Protein AF-A0A7W0VS04-F1 (afdb_monomer)

Structure (mmCIF, N/CA/C/O backbone):
data_AF-A0A7W0VS04-F1
#
_entry.id   AF-A0A7W0VS04-F1
#
loop_
_atom_site.group_PDB
_atom_site.id
_atom_site.type_symbol
_atom_site.label_atom_id
_atom_site.label_alt_id
_atom_site.label_comp_id
_atom_site.label_asym_id
_atom_site.label_entity_id
_atom_site.label_seq_id
_atom_site.pdbx_PDB_ins_code
_atom_site.Cartn_x
_atom_site.Cartn_y
_atom_site.Cartn_z
_atom_site.occupancy
_atom_site.B_iso_or_equiv
_atom_site.auth_seq_id
_atom_site.auth_comp_id
_atom_site.auth_asym_id
_atom_site.auth_atom_id
_atom_site.pdbx_PDB_model_num
ATOM 1 N N . MET A 1 1 ? -21.044 24.357 8.739 1.00 44.22 1 MET A N 1
ATOM 2 C CA . MET A 1 1 ? -22.438 24.506 9.226 1.00 44.22 1 MET A CA 1
ATOM 3 C C . MET A 1 1 ? -22.917 23.334 10.087 1.00 44.22 1 MET A C 1
ATOM 5 O O . MET A 1 1 ? -23.762 23.580 10.931 1.00 44.22 1 MET A O 1
ATOM 9 N N . SER A 1 2 ? -22.384 22.112 9.935 1.00 58.84 2 SER A N 1
ATOM 10 C CA . SER A 1 2 ? -22.799 20.937 10.730 1.00 58.84 2 SER A CA 1
ATOM 11 C C . SER A 1 2 ? -22.383 20.999 12.213 1.00 58.84 2 SER A C 1
ATOM 13 O O . SER A 1 2 ? -23.208 20.761 13.085 1.00 58.84 2 SER A O 1
ATOM 15 N N . ASP A 1 3 ? -21.145 21.407 12.512 1.00 70.06 3 ASP A N 1
ATOM 16 C CA . ASP A 1 3 ? -20.566 21.297 13.868 1.00 70.06 3 ASP A CA 1
ATOM 17 C C . ASP A 1 3 ? -21.225 22.138 14.960 1.00 70.06 3 ASP A C 1
ATOM 19 O O . ASP A 1 3 ? -21.224 21.758 16.129 1.00 70.06 3 ASP A O 1
ATOM 23 N N . GLU A 1 4 ? -21.735 23.321 14.624 1.00 83.50 4 GLU A N 1
ATOM 24 C CA . GLU A 1 4 ? -22.357 24.177 15.637 1.00 83.50 4 GLU A CA 1
ATOM 25 C C . GLU A 1 4 ? -23.761 23.692 16.000 1.00 83.50 4 GLU A C 1
ATOM 27 O O . GLU A 1 4 ? -24.169 23.776 17.158 1.00 83.50 4 GLU A O 1
ATOM 32 N N . VAL A 1 5 ? -24.479 23.129 15.027 1.00 82.69 5 VAL A N 1
ATOM 33 C CA . VAL A 1 5 ? -25.775 22.491 15.267 1.00 82.69 5 VAL A CA 1
ATOM 34 C C . VAL A 1 5 ? -25.585 21.231 16.111 1.00 82.69 5 VAL A C 1
ATOM 36 O O . VAL A 1 5 ? -26.313 21.068 17.087 1.00 82.69 5 VAL A O 1
ATOM 39 N N . SER A 1 6 ? -24.569 20.411 15.814 1.00 78.00 6 SER A N 1
ATOM 40 C CA . SER A 1 6 ? -24.225 19.232 16.621 1.00 78.00 6 SER A CA 1
ATOM 41 C C . SER A 1 6 ? -23.899 19.601 18.069 1.00 78.00 6 SER A C 1
ATOM 43 O O . SER A 1 6 ? -24.523 19.068 18.980 1.00 78.00 6 SER A O 1
ATOM 45 N N . ARG A 1 7 ? -23.034 20.600 18.302 1.00 79.81 7 ARG A N 1
ATOM 46 C CA . ARG A 1 7 ? -22.680 21.037 19.668 1.00 79.81 7 ARG A CA 1
ATOM 47 C C . ARG A 1 7 ? -23.867 21.574 20.467 1.00 79.81 7 ARG A C 1
ATOM 49 O O . ARG A 1 7 ? -23.985 21.312 21.661 1.00 79.81 7 ARG A O 1
ATOM 56 N N . ARG A 1 8 ? -24.761 22.336 19.827 1.00 87.12 8 ARG A N 1
ATOM 57 C CA . ARG A 1 8 ? -25.984 22.831 20.485 1.00 87.12 8 ARG A CA 1
ATOM 58 C C . ARG A 1 8 ? -26.946 21.691 20.814 1.00 87.12 8 ARG A C 1
ATOM 60 O O . ARG A 1 8 ? -27.604 21.738 21.849 1.00 87.12 8 ARG A O 1
ATOM 67 N N . PHE A 1 9 ? -27.025 20.687 19.945 1.00 85.75 9 PHE A N 1
ATOM 68 C CA . PHE A 1 9 ? -27.856 19.509 20.154 1.00 85.75 9 PHE A CA 1
ATOM 69 C C . PHE A 1 9 ? -27.326 18.620 21.287 1.00 85.75 9 PHE A C 1
ATOM 71 O O . PHE A 1 9 ? -28.105 18.239 22.157 1.00 85.75 9 PHE A O 1
ATOM 78 N N . GLU A 1 10 ? -26.015 18.368 21.332 1.00 85.00 10 GLU A N 1
ATOM 79 C CA . GLU A 1 10 ? -25.344 17.648 22.426 1.00 85.00 10 GLU A CA 1
ATOM 80 C C . GLU A 1 10 ? -25.581 18.340 23.774 1.00 85.00 10 GLU A C 1
ATOM 82 O O . GLU A 1 10 ? -26.083 17.723 24.708 1.00 85.00 10 GLU A O 1
ATOM 87 N N . SER A 1 11 ? -25.360 19.657 23.846 1.00 88.25 11 SER A N 1
ATOM 88 C CA . SER A 1 11 ? -25.568 20.420 25.083 1.00 88.25 11 SER A CA 1
ATOM 89 C C . SER A 1 11 ? -27.026 20.414 25.568 1.00 88.25 11 SER A C 1
ATOM 91 O O . SER A 1 11 ? -27.279 20.385 26.773 1.00 88.25 11 SER A O 1
ATOM 93 N N . LEU A 1 12 ? -27.999 20.430 24.649 1.00 90.62 12 LEU A N 1
ATOM 94 C CA . LEU A 1 12 ? -29.416 20.305 24.994 1.00 90.62 12 LEU A CA 1
ATOM 95 C C . LEU A 1 12 ? -29.742 18.903 25.519 1.00 90.62 12 LEU A C 1
ATOM 97 O O . LEU A 1 12 ? -30.483 18.773 26.493 1.00 90.62 12 LEU A O 1
ATOM 101 N N . LEU A 1 13 ? -29.210 17.863 24.875 1.00 86.38 13 LEU A N 1
ATOM 102 C CA . LEU A 1 13 ? -29.396 16.481 25.307 1.00 86.38 13 LEU A CA 1
ATOM 103 C C . LEU A 1 13 ? -28.858 16.262 26.720 1.00 86.38 13 LEU A C 1
ATOM 105 O O . LEU A 1 13 ? -29.583 15.709 27.546 1.00 86.38 13 LEU A O 1
ATOM 109 N N . ASP A 1 14 ? -27.658 16.755 27.017 1.00 85.50 14 ASP A N 1
ATOM 110 C CA . ASP A 1 14 ? -27.052 16.646 28.346 1.00 85.50 14 ASP A CA 1
ATOM 111 C C . ASP A 1 14 ? -27.937 17.296 29.418 1.00 85.50 14 ASP A C 1
ATOM 113 O O . ASP A 1 14 ? -28.291 16.655 30.410 1.00 85.50 14 ASP A O 1
ATOM 117 N N . ALA A 1 15 ? -28.417 18.519 29.169 1.00 91.69 15 ALA A N 1
ATOM 118 C CA . ALA A 1 15 ? -29.314 19.220 30.088 1.00 91.69 15 ALA A CA 1
ATOM 119 C C . ALA A 1 15 ? -30.641 18.471 30.337 1.00 91.69 15 ALA A C 1
ATOM 121 O O . ALA A 1 15 ? -31.171 18.491 31.450 1.00 91.69 15 ALA A O 1
ATOM 122 N N . LEU A 1 16 ? -31.197 17.801 29.322 1.00 89.88 16 LEU A N 1
ATOM 123 C CA . LEU A 1 16 ? -32.422 17.005 29.464 1.00 89.88 16 LEU A CA 1
ATOM 124 C C . LEU A 1 16 ? -32.167 15.688 30.213 1.00 89.88 16 LEU A C 1
ATOM 126 O O . LEU A 1 16 ? -33.028 15.232 30.973 1.00 89.88 16 LEU A O 1
ATOM 130 N N . ILE A 1 17 ? -30.999 15.068 30.011 1.00 84.50 17 ILE A N 1
ATOM 131 C CA . ILE A 1 17 ? -30.582 13.858 30.731 1.00 84.50 17 ILE A CA 1
ATOM 132 C C . ILE A 1 17 ?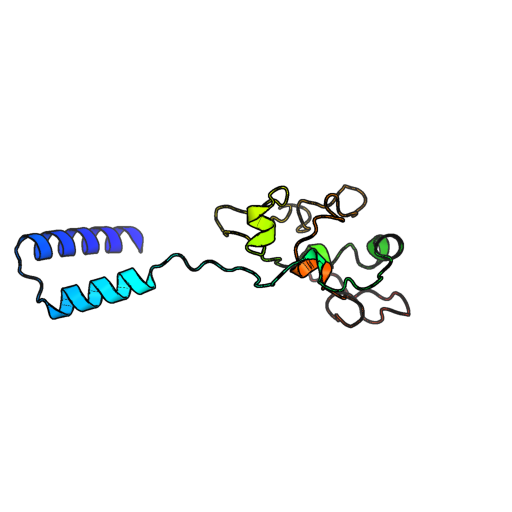 -30.416 14.170 32.219 1.00 84.50 17 ILE A C 1
ATOM 134 O O . ILE A 1 17 ? -30.964 13.437 33.045 1.00 84.50 17 ILE A O 1
ATOM 138 N N . GLU A 1 18 ? -29.731 15.265 32.557 1.00 87.44 18 GLU A N 1
ATOM 139 C CA . GLU A 1 18 ? -29.521 15.719 33.939 1.00 87.44 18 GLU A CA 1
ATOM 140 C C . GLU A 1 18 ? -30.838 15.989 34.672 1.00 87.44 18 GLU A C 1
ATOM 142 O O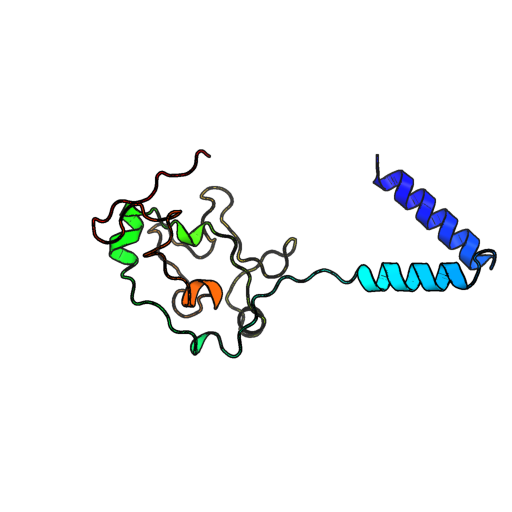 . GLU A 1 18 ? -30.986 15.648 35.845 1.00 87.44 18 GLU A O 1
ATOM 147 N N . ARG A 1 19 ? -31.830 16.547 33.971 1.00 90.69 19 ARG A N 1
ATOM 148 C CA . ARG A 1 19 ? -33.170 16.810 34.522 1.00 90.69 19 ARG A CA 1
ATOM 149 C C . ARG A 1 19 ? -34.060 15.571 34.606 1.00 90.69 19 ARG A C 1
ATOM 151 O O . ARG A 1 19 ? -35.159 15.648 35.147 1.00 90.69 19 ARG A O 1
ATOM 158 N N . GLY A 1 20 ? -33.618 14.432 34.072 1.00 87.31 20 GLY A N 1
ATOM 159 C CA . GLY A 1 20 ? -34.416 13.207 34.024 1.00 87.31 20 GLY A CA 1
ATOM 160 C C . GLY A 1 20 ? -35.601 13.274 33.053 1.00 87.31 20 GLY A C 1
ATOM 161 O O . GLY A 1 20 ? -36.483 12.422 33.113 1.00 87.31 20 GLY A O 1
ATOM 162 N N . GLU A 1 21 ? -35.619 14.252 32.143 1.00 90.69 21 GLU A N 1
ATOM 163 C CA . GLU A 1 21 ? -36.699 14.467 31.168 1.00 90.69 21 GLU A CA 1
ATOM 164 C C . GLU A 1 21 ? -36.588 13.531 29.954 1.00 90.69 21 GLU A C 1
ATOM 166 O O . GLU A 1 21 ? -37.518 13.414 29.156 1.00 90.69 21 GLU A O 1
ATOM 171 N N . VAL A 1 22 ? -35.462 12.821 29.823 1.00 84.62 22 VAL A N 1
ATOM 172 C CA . VAL A 1 22 ? -35.225 11.844 28.756 1.00 84.62 22 VAL A CA 1
ATOM 173 C C . VAL A 1 22 ? -35.791 10.469 29.140 1.00 84.62 22 VAL A C 1
ATOM 175 O O . VAL A 1 22 ? -35.280 9.834 30.072 1.00 84.62 22 VAL A O 1
ATOM 178 N N . PRO A 1 23 ? -36.793 9.946 28.403 1.00 87.69 23 PRO A N 1
ATOM 179 C CA . PRO A 1 23 ? -37.368 8.629 28.668 1.00 87.69 23 PRO A CA 1
ATOM 180 C C . PRO A 1 23 ? -36.337 7.502 28.535 1.00 87.69 23 PRO A C 1
ATOM 182 O O . PRO A 1 23 ? -35.479 7.547 27.653 1.00 87.69 23 PRO A O 1
ATOM 185 N N . GLN A 1 24 ? -36.480 6.434 29.328 1.00 81.88 24 GLN A N 1
ATOM 186 C CA . GLN A 1 24 ? -35.540 5.301 29.328 1.00 81.88 24 GLN A CA 1
ATOM 187 C C . GLN A 1 24 ? -35.306 4.709 27.929 1.00 81.88 24 GLN A C 1
ATOM 189 O O . GLN A 1 24 ? -34.163 4.534 27.527 1.00 81.88 24 GLN A O 1
ATOM 194 N N . ARG A 1 25 ? -36.368 4.542 27.128 1.00 81.44 25 ARG A N 1
ATOM 195 C CA . ARG A 1 25 ? -36.278 4.074 25.730 1.00 81.44 25 ARG A CA 1
ATOM 196 C C . ARG A 1 25 ? -35.306 4.884 24.863 1.00 81.44 25 ARG A C 1
ATOM 198 O O . ARG A 1 25 ? -34.718 4.353 23.930 1.00 81.44 25 ARG A O 1
ATOM 205 N N . PHE A 1 26 ? -35.172 6.182 25.134 1.00 80.69 26 PHE A N 1
ATOM 206 C CA . PHE A 1 26 ? -34.281 7.061 24.384 1.00 80.69 26 PHE A CA 1
ATOM 207 C C . PHE A 1 26 ? -32.833 6.890 24.851 1.00 80.69 26 PHE A C 1
ATOM 209 O O . PHE A 1 26 ? -31.938 6.840 24.016 1.00 80.69 26 PHE A O 1
ATOM 216 N N . LYS A 1 27 ? -32.606 6.690 26.157 1.00 77.19 27 LYS A N 1
ATOM 217 C CA . LYS A 1 27 ? -31.291 6.304 26.700 1.00 77.19 27 LYS A CA 1
ATOM 218 C C . LYS A 1 27 ? -30.819 4.973 26.109 1.00 77.19 27 LYS A C 1
ATOM 220 O O . LYS A 1 27 ? -29.668 4.860 25.700 1.00 77.19 27 LYS A O 1
ATOM 225 N N . ASP A 1 28 ? -31.728 4.010 25.977 1.00 83.19 28 ASP A N 1
ATOM 226 C CA . ASP A 1 28 ? -31.437 2.713 25.359 1.00 83.19 28 ASP A CA 1
ATOM 227 C C . ASP A 1 28 ? -31.075 2.863 23.868 1.00 83.19 28 ASP A C 1
ATOM 229 O O . ASP A 1 28 ? -30.181 2.180 23.367 1.00 83.19 28 ASP A O 1
ATOM 233 N N . HIS A 1 29 ? -31.734 3.779 23.149 1.00 78.81 29 HIS A N 1
ATOM 234 C CA . HIS A 1 29 ? -31.388 4.109 21.764 1.00 78.81 29 HIS A CA 1
ATOM 235 C C . HIS A 1 29 ? -30.034 4.818 21.639 1.00 78.81 29 HIS A C 1
ATOM 237 O O . HIS A 1 29 ? -29.256 4.446 20.763 1.00 78.81 29 HIS A O 1
ATOM 243 N N . LEU A 1 30 ? -29.723 5.781 22.513 1.00 73.88 30 LEU A N 1
ATOM 244 C CA . LEU A 1 30 ? -28.416 6.448 22.537 1.00 73.88 30 LEU A CA 1
ATOM 245 C C . LEU A 1 30 ? -27.282 5.454 22.804 1.00 73.88 30 LEU A C 1
ATOM 247 O O . LEU A 1 30 ? -26.288 5.462 22.085 1.00 73.88 30 LEU A O 1
ATOM 251 N N . ALA A 1 31 ? -27.459 4.547 23.767 1.00 73.31 31 ALA A N 1
ATOM 252 C CA . ALA A 1 31 ? -26.478 3.506 24.064 1.00 73.31 31 ALA A CA 1
ATOM 253 C C . ALA A 1 31 ? -26.223 2.577 22.863 1.00 73.31 31 ALA A C 1
ATOM 255 O O . ALA A 1 31 ? -25.098 2.126 22.660 1.00 73.31 31 ALA A O 1
ATOM 256 N N . ARG A 1 32 ? -27.246 2.309 22.037 1.00 72.12 32 ARG A N 1
ATOM 257 C CA . ARG A 1 32 ? -27.091 1.546 20.786 1.00 72.12 32 ARG A CA 1
ATOM 258 C C . ARG A 1 32 ? -26.330 2.326 19.718 1.00 72.12 32 ARG A C 1
ATOM 260 O O . ARG A 1 32 ? -25.441 1.756 19.103 1.00 72.12 32 ARG A O 1
ATOM 267 N N . ILE A 1 33 ? -26.641 3.609 19.528 1.00 70.00 33 ILE A N 1
ATOM 268 C CA . ILE A 1 33 ? -25.936 4.468 18.562 1.00 70.00 33 ILE A CA 1
ATOM 269 C C . ILE A 1 33 ? -24.459 4.609 18.954 1.00 70.00 33 ILE A C 1
ATOM 271 O O . ILE A 1 33 ? -23.591 4.393 18.120 1.00 70.00 33 ILE A O 1
ATOM 275 N N . GLN A 1 34 ? -24.158 4.857 20.231 1.00 65.94 34 GLN A N 1
ATOM 276 C CA . GLN A 1 34 ? -22.778 4.924 20.731 1.00 65.94 34 GLN A CA 1
ATOM 277 C C . GLN A 1 34 ? -22.038 3.578 20.630 1.00 65.94 34 GLN A C 1
ATOM 279 O O . GLN A 1 34 ? -20.832 3.541 20.399 1.00 65.94 34 GLN A O 1
ATOM 284 N N . ALA A 1 35 ? -22.742 2.450 20.780 1.00 60.56 35 ALA A N 1
ATOM 285 C CA . ALA A 1 35 ? -22.159 1.128 20.545 1.00 60.56 35 ALA A CA 1
ATOM 286 C C . ALA A 1 35 ? -21.849 0.867 19.057 1.00 60.56 35 ALA A C 1
ATOM 288 O O . ALA A 1 35 ? -20.902 0.129 18.768 1.00 60.56 35 ALA A O 1
ATOM 289 N N . ASP A 1 36 ? -22.609 1.478 18.144 1.00 58.28 36 ASP A N 1
ATOM 290 C CA . ASP A 1 36 ? -22.352 1.490 16.698 1.00 58.28 36 ASP A CA 1
ATOM 291 C C . ASP A 1 36 ? -21.271 2.518 16.298 1.00 58.28 36 ASP A C 1
ATOM 293 O O . ASP A 1 36 ? -20.593 2.325 15.289 1.00 58.28 36 ASP A O 1
ATOM 297 N N . GLU A 1 37 ? -21.020 3.547 17.117 1.00 55.47 37 GLU A N 1
ATOM 298 C CA . GLU A 1 37 ? -19.899 4.502 16.999 1.00 55.47 37 GLU A CA 1
ATOM 299 C C . GLU A 1 37 ? -18.543 3.930 17.451 1.00 55.47 37 GLU A C 1
ATOM 301 O O . GLU A 1 37 ? -17.573 4.667 17.649 1.00 55.47 37 GLU A O 1
ATOM 306 N N . LYS A 1 38 ? -18.409 2.606 17.588 1.00 55.41 38 LYS A N 1
ATOM 307 C CA . LYS A 1 38 ? -17.074 2.013 17.714 1.00 55.41 38 LYS A CA 1
ATOM 308 C C . LYS A 1 38 ? -16.240 2.430 16.497 1.00 55.41 38 LYS A C 1
ATOM 310 O O . LYS A 1 38 ? -16.712 2.264 15.368 1.00 55.41 38 LYS A O 1
ATOM 315 N N . PRO A 1 39 ? -15.004 2.931 16.685 1.00 57.25 39 PRO A N 1
ATOM 316 C CA . PRO A 1 39 ? -14.153 3.292 15.562 1.00 57.25 39 PRO A CA 1
ATOM 317 C C . PRO A 1 39 ? -14.027 2.085 14.630 1.00 57.25 39 PRO A C 1
ATOM 319 O O . PRO A 1 39 ? -13.591 1.004 15.035 1.00 57.25 39 PRO A O 1
ATOM 322 N N . ARG A 1 40 ? -14.485 2.250 13.384 1.00 61.69 40 ARG A N 1
ATOM 323 C CA . ARG A 1 40 ? -14.480 1.186 12.378 1.00 61.69 40 ARG A CA 1
ATOM 324 C C . ARG A 1 40 ? -13.050 0.978 11.904 1.00 61.69 40 ARG A C 1
ATOM 326 O O . ARG A 1 40 ? -12.555 1.672 11.020 1.00 61.69 40 ARG A O 1
ATOM 333 N N . VAL A 1 41 ? -12.391 0.019 12.534 1.00 66.00 41 VAL A N 1
ATOM 334 C CA . VAL A 1 41 ? -11.047 -0.426 12.189 1.00 66.00 41 VAL A CA 1
ATOM 335 C C . VAL A 1 41 ? -11.115 -1.338 10.961 1.00 66.00 41 VAL A C 1
ATOM 337 O O . VAL A 1 41 ? -11.839 -2.333 10.964 1.00 66.00 41 VAL A O 1
ATOM 340 N N . HIS A 1 42 ? -10.348 -1.011 9.921 1.00 72.62 42 HIS A N 1
ATOM 341 C CA . HIS A 1 42 ? -10.201 -1.848 8.732 1.00 72.62 42 HIS A CA 1
ATOM 342 C C . HIS A 1 42 ? -8.854 -2.570 8.805 1.00 72.62 42 HIS A C 1
ATOM 344 O O . HIS A 1 42 ? -7.804 -1.943 8.719 1.00 72.62 42 HIS A O 1
ATOM 350 N N . LEU A 1 43 ? -8.891 -3.889 8.987 1.00 75.44 43 LEU A N 1
ATOM 351 C CA . LEU A 1 43 ? -7.705 -4.739 9.074 1.00 75.44 43 LEU A CA 1
ATOM 352 C C . LEU A 1 43 ? -7.815 -5.879 8.070 1.00 75.44 43 LEU A C 1
ATOM 354 O O . LEU A 1 43 ? -8.894 -6.435 7.857 1.00 75.44 43 LEU A O 1
ATOM 358 N N . ALA A 1 44 ? -6.684 -6.262 7.487 1.00 77.06 44 ALA A N 1
ATOM 359 C CA . ALA A 1 44 ? -6.598 -7.507 6.742 1.00 77.06 44 ALA A CA 1
ATOM 360 C C . ALA A 1 44 ? -6.432 -8.679 7.724 1.00 77.06 44 ALA A C 1
ATOM 362 O O . ALA A 1 44 ? -5.579 -8.631 8.606 1.00 77.06 44 ALA A O 1
ATOM 363 N N . ILE A 1 45 ? -7.235 -9.734 7.598 1.00 80.88 45 ILE A N 1
ATOM 364 C CA . ILE A 1 45 ? -7.192 -10.866 8.535 1.00 80.88 45 ILE A CA 1
ATOM 365 C C . ILE A 1 45 ? -6.492 -12.051 7.868 1.00 80.88 45 ILE A C 1
ATOM 367 O O . ILE A 1 45 ? -6.977 -12.581 6.871 1.00 80.88 45 ILE A O 1
ATOM 371 N N . TYR A 1 46 ? -5.365 -12.460 8.448 1.00 82.69 46 TYR A N 1
ATOM 372 C CA . TYR A 1 46 ? -4.597 -13.657 8.101 1.00 82.69 46 TYR A CA 1
ATOM 373 C C . TYR A 1 46 ? -4.193 -14.366 9.402 1.00 82.69 46 TYR A C 1
ATOM 375 O O . TYR A 1 46 ? -4.122 -13.711 10.443 1.00 82.69 46 TYR A O 1
ATOM 383 N N . ALA A 1 47 ? -3.953 -15.680 9.353 1.00 81.06 47 ALA A N 1
ATOM 384 C CA . ALA A 1 47 ? -3.474 -16.437 10.514 1.00 81.06 47 ALA A CA 1
ATOM 385 C C . ALA A 1 47 ? -1.987 -16.151 10.793 1.00 81.06 47 ALA A C 1
ATOM 387 O O . ALA A 1 47 ? -1.653 -15.709 11.887 1.00 81.06 47 ALA A O 1
ATOM 388 N N . ASP A 1 48 ? -1.138 -16.325 9.776 1.00 90.94 48 ASP A N 1
ATOM 389 C CA . ASP A 1 48 ? 0.250 -15.863 9.747 1.00 90.94 48 ASP A CA 1
ATOM 390 C C . ASP A 1 48 ? 0.560 -15.312 8.347 1.00 90.94 48 ASP A C 1
ATOM 392 O O . ASP A 1 48 ? 0.314 -15.966 7.330 1.00 90.94 48 ASP A O 1
ATOM 396 N N . LYS A 1 49 ? 1.084 -14.089 8.267 1.00 92.12 49 LYS A N 1
ATOM 397 C CA . LYS A 1 49 ? 1.471 -13.473 7.002 1.00 92.12 49 LYS A CA 1
ATOM 398 C C . LYS A 1 49 ? 2.661 -14.181 6.361 1.00 92.12 49 LYS A C 1
ATOM 400 O O . LYS A 1 49 ? 2.749 -14.158 5.142 1.00 92.12 49 LYS A O 1
ATOM 405 N N . TYR A 1 50 ? 3.576 -14.785 7.116 1.00 93.44 50 TYR A N 1
ATOM 406 C CA . TYR A 1 50 ? 4.765 -15.435 6.554 1.00 93.44 50 TYR A CA 1
ATOM 407 C C . TYR A 1 50 ? 4.463 -16.796 5.928 1.00 93.44 50 TYR A C 1
ATOM 409 O O . TYR A 1 50 ? 5.214 -17.233 5.059 1.00 93.44 50 TYR A O 1
ATOM 417 N N . GLU A 1 51 ? 3.342 -17.413 6.299 1.00 94.00 51 GLU A N 1
ATOM 418 C CA . GLU A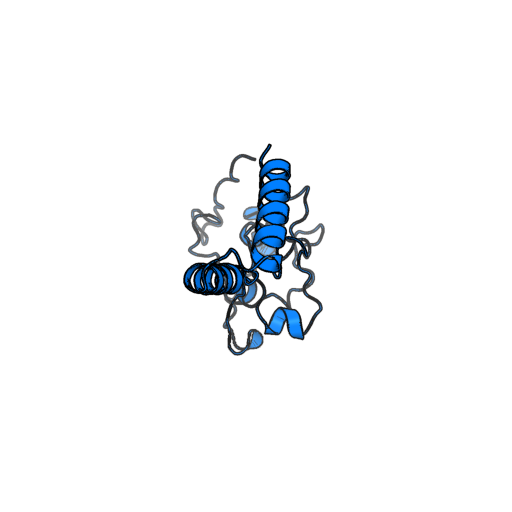 1 51 ? 2.837 -18.645 5.685 1.00 94.00 51 GLU A CA 1
ATOM 419 C C . GLU A 1 51 ? 2.071 -18.390 4.378 1.00 94.00 51 GLU A C 1
ATOM 421 O O . GLU A 1 51 ? 1.742 -19.329 3.653 1.00 94.00 51 GLU A O 1
ATOM 426 N N . LEU A 1 52 ? 1.790 -17.125 4.043 1.00 91.81 52 LEU A N 1
ATOM 427 C CA . LEU A 1 52 ? 1.148 -16.782 2.778 1.00 91.81 52 LEU A CA 1
ATOM 428 C C . LEU A 1 52 ? 2.095 -17.055 1.609 1.00 91.81 52 LEU A C 1
ATOM 430 O O . LEU A 1 52 ? 3.219 -16.543 1.564 1.00 91.81 52 LEU A O 1
ATOM 434 N N . GLU A 1 53 ? 1.589 -17.789 0.620 1.00 91.12 53 GLU A N 1
ATOM 435 C CA . GLU A 1 53 ? 2.286 -18.012 -0.640 1.00 91.12 53 GLU A CA 1
ATOM 436 C C . GLU A 1 53 ? 2.553 -16.669 -1.331 1.00 91.12 53 GLU A C 1
ATOM 438 O O . GLU A 1 53 ? 1.636 -15.875 -1.570 1.00 91.12 53 GLU A O 1
ATOM 443 N N . SER A 1 54 ? 3.829 -16.402 -1.619 1.00 90.62 54 SER A N 1
ATOM 444 C CA . SER A 1 54 ? 4.231 -15.223 -2.378 1.00 90.62 54 SER A CA 1
ATOM 445 C C . SER A 1 54 ? 4.512 -15.636 -3.816 1.00 90.62 54 SER A C 1
ATOM 447 O O . SER A 1 54 ? 5.366 -16.499 -4.026 1.00 90.62 54 SER A O 1
ATOM 449 N N . PRO A 1 55 ? 3.815 -15.054 -4.806 1.00 92.75 55 PRO A N 1
ATOM 450 C CA . PRO A 1 55 ? 4.051 -15.399 -6.195 1.00 92.75 55 PRO A CA 1
ATOM 451 C C . PRO A 1 55 ? 5.472 -14.988 -6.591 1.00 92.75 55 PRO A C 1
ATOM 453 O O . PRO A 1 55 ? 5.917 -13.874 -6.296 1.00 92.75 55 PRO A O 1
ATOM 456 N N . ASP A 1 56 ? 6.171 -15.886 -7.284 1.00 93.00 56 ASP A N 1
ATOM 457 C CA . ASP A 1 56 ? 7.514 -15.632 -7.805 1.00 93.00 56 ASP A CA 1
ATOM 458 C C . ASP A 1 56 ? 7.441 -14.699 -9.022 1.00 93.00 56 ASP A C 1
ATOM 460 O O . ASP A 1 56 ? 7.304 -15.109 -10.179 1.00 93.00 56 ASP A O 1
ATOM 464 N N . ILE A 1 57 ? 7.434 -13.399 -8.736 1.00 92.62 57 ILE A N 1
ATOM 465 C CA . ILE A 1 57 ? 7.428 -12.331 -9.727 1.00 92.62 57 ILE A CA 1
ATOM 466 C C . ILE A 1 57 ? 8.748 -11.587 -9.598 1.00 92.62 57 ILE A C 1
ATOM 468 O O . ILE A 1 57 ? 9.014 -10.937 -8.586 1.00 92.62 57 ILE A O 1
ATOM 472 N N . ASP A 1 58 ? 9.540 -11.595 -10.668 1.00 92.88 58 ASP A N 1
ATOM 473 C CA . ASP A 1 58 ? 10.718 -10.737 -10.774 1.00 92.88 58 ASP A CA 1
ATOM 474 C C . ASP A 1 58 ? 10.272 -9.275 -10.984 1.00 92.88 58 ASP A C 1
ATOM 476 O O . ASP A 1 58 ? 10.151 -8.756 -12.100 1.00 92.88 58 ASP A O 1
ATOM 480 N N . CYS A 1 59 ? 9.936 -8.628 -9.867 1.00 91.38 59 CYS A N 1
ATOM 481 C CA . CYS A 1 59 ? 9.545 -7.227 -9.807 1.00 91.38 59 CYS A CA 1
ATOM 482 C C . CYS A 1 59 ? 10.671 -6.310 -10.292 1.00 91.38 59 CYS A C 1
ATOM 484 O O . CYS A 1 59 ? 10.377 -5.288 -10.907 1.00 91.38 59 CYS A O 1
ATOM 486 N N . ALA A 1 60 ? 11.937 -6.674 -10.062 1.00 91.00 60 ALA A N 1
ATOM 487 C CA . ALA A 1 60 ? 13.090 -5.845 -10.401 1.00 91.00 60 ALA A CA 1
ATOM 488 C C . ALA A 1 60 ? 13.167 -5.564 -11.909 1.00 91.00 60 ALA A C 1
ATOM 490 O O . ALA A 1 60 ? 13.336 -4.413 -12.309 1.00 91.00 60 ALA A O 1
ATOM 491 N N . SER A 1 61 ? 12.943 -6.572 -12.760 1.00 94.06 61 SER A N 1
ATOM 492 C CA . SER A 1 61 ? 12.905 -6.356 -14.216 1.00 94.06 61 SER A CA 1
ATOM 493 C C . SER A 1 61 ? 11.612 -5.707 -14.724 1.00 94.06 61 SER A C 1
ATOM 495 O O . SER A 1 61 ? 11.568 -5.215 -15.853 1.00 94.06 61 SER A O 1
ATOM 497 N N . ARG A 1 62 ? 10.548 -5.701 -13.911 1.00 94.44 62 ARG A N 1
ATOM 498 C CA . ARG A 1 62 ? 9.196 -5.272 -14.311 1.00 94.44 62 ARG A CA 1
ATOM 499 C C . ARG A 1 62 ? 8.842 -3.856 -13.875 1.00 94.44 62 ARG A C 1
ATOM 501 O O . ARG A 1 62 ? 8.068 -3.201 -14.570 1.00 94.44 62 ARG A O 1
ATOM 508 N N . ILE A 1 63 ? 9.395 -3.373 -12.763 1.00 93.81 63 ILE A N 1
ATOM 509 C CA . ILE A 1 63 ? 9.145 -2.028 -12.22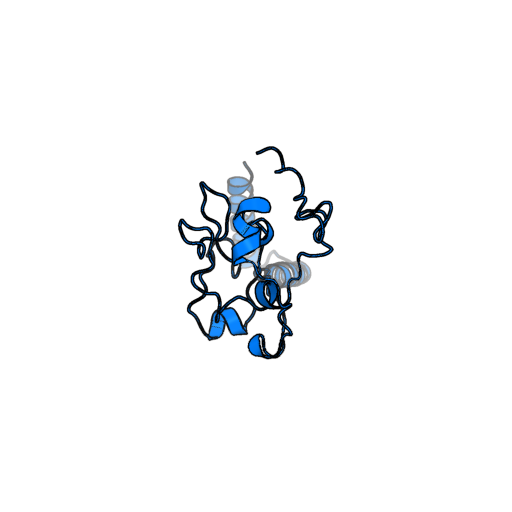2 1.00 93.81 63 ILE A CA 1
ATOM 510 C C . ILE A 1 63 ? 9.373 -0.919 -13.261 1.00 93.81 63 ILE A C 1
ATOM 512 O O . ILE A 1 63 ? 8.484 -0.073 -13.375 1.00 93.81 63 ILE A O 1
ATOM 516 N N . PRO A 1 64 ? 10.451 -0.928 -14.075 1.00 93.19 64 PRO A N 1
ATOM 517 C CA . PRO A 1 64 ? 10.653 0.094 -15.105 1.00 93.19 64 PRO A CA 1
ATOM 518 C C . PRO A 1 64 ? 9.537 0.151 -16.158 1.00 93.19 64 PRO A C 1
ATOM 520 O O . PRO A 1 64 ? 9.340 1.185 -16.787 1.00 93.19 64 PRO A O 1
ATOM 523 N N . LEU A 1 65 ? 8.797 -0.948 -16.346 1.00 94.69 65 LEU A N 1
ATOM 524 C CA . LEU A 1 65 ? 7.702 -1.054 -17.312 1.00 94.69 65 LEU A CA 1
ATOM 525 C C . LEU A 1 65 ? 6.356 -0.714 -16.666 1.00 94.69 65 LEU A C 1
ATOM 527 O O 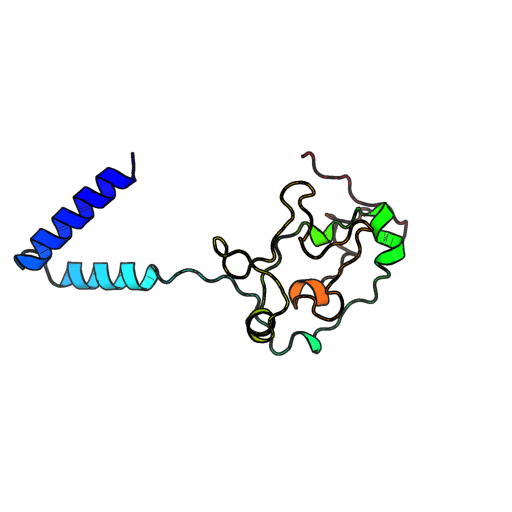. LEU A 1 65 ? 5.614 0.131 -17.158 1.00 94.69 65 LEU A O 1
ATOM 531 N N . CYS A 1 66 ? 6.030 -1.353 -15.539 1.00 93.38 66 CYS A N 1
ATOM 532 C CA . CYS A 1 66 ? 4.736 -1.162 -14.880 1.00 93.38 66 CYS A CA 1
ATOM 533 C C . CYS A 1 66 ? 4.668 0.127 -14.041 1.00 93.38 66 CYS A C 1
ATOM 535 O O . CYS A 1 66 ? 3.579 0.546 -13.627 1.00 93.38 66 CYS A O 1
ATOM 537 N N . GLY A 1 67 ? 5.822 0.750 -13.776 1.00 91.31 67 GLY A N 1
ATOM 538 C CA . GLY A 1 67 ? 5.980 1.936 -12.939 1.00 91.31 67 GLY A CA 1
ATOM 539 C C . GLY A 1 67 ? 5.633 1.682 -11.474 1.00 91.31 67 GLY A C 1
ATOM 540 O O . GLY A 1 67 ? 5.090 2.575 -10.827 1.00 91.31 67 GLY A O 1
ATOM 541 N N . ALA A 1 68 ? 5.867 0.458 -10.986 1.00 93.38 68 ALA A N 1
ATOM 542 C CA . ALA A 1 68 ? 5.531 -0.006 -9.636 1.00 93.38 68 ALA A CA 1
ATOM 543 C C . ALA A 1 68 ? 4.046 0.179 -9.261 1.00 93.38 68 ALA A C 1
ATOM 545 O O . ALA A 1 68 ? 3.685 0.711 -8.209 1.00 93.38 68 ALA A O 1
ATOM 546 N N . ARG A 1 69 ? 3.145 -0.245 -10.153 1.00 92.69 69 ARG A N 1
ATOM 547 C CA . ARG A 1 69 ? 1.718 0.071 -10.028 1.00 92.69 69 ARG A CA 1
ATOM 548 C C . ARG A 1 69 ? 1.028 -0.497 -8.797 1.00 92.69 69 ARG A C 1
ATOM 550 O O . ARG A 1 69 ? 0.252 0.214 -8.162 1.00 92.69 69 ARG A O 1
ATOM 557 N N . CYS A 1 70 ? 1.326 -1.744 -8.447 1.00 93.56 70 CYS A N 1
ATOM 558 C CA . CYS A 1 70 ? 0.760 -2.387 -7.263 1.00 93.56 70 CYS A CA 1
ATOM 559 C C . CYS A 1 70 ? 1.059 -1.602 -5.977 1.00 93.56 70 CYS A C 1
ATOM 561 O O . CYS A 1 70 ? 0.246 -1.587 -5.059 1.00 93.56 70 CYS A O 1
ATOM 563 N N . CYS A 1 71 ? 2.162 -0.849 -5.944 1.00 93.94 71 CYS A N 1
ATOM 564 C CA . CYS A 1 71 ? 2.525 0.005 -4.821 1.00 93.94 71 CYS A CA 1
ATOM 565 C C . CYS A 1 71 ? 1.696 1.296 -4.721 1.00 93.94 71 CYS A C 1
ATOM 567 O O . CYS A 1 71 ? 1.915 2.053 -3.787 1.00 93.94 71 CYS A O 1
ATOM 569 N N . SER A 1 72 ? 0.775 1.591 -5.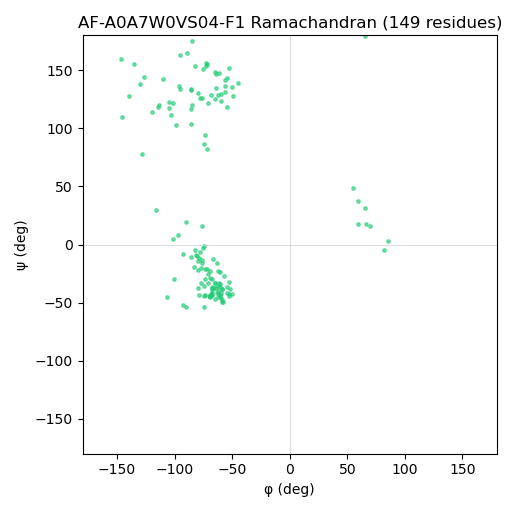645 1.00 92.94 7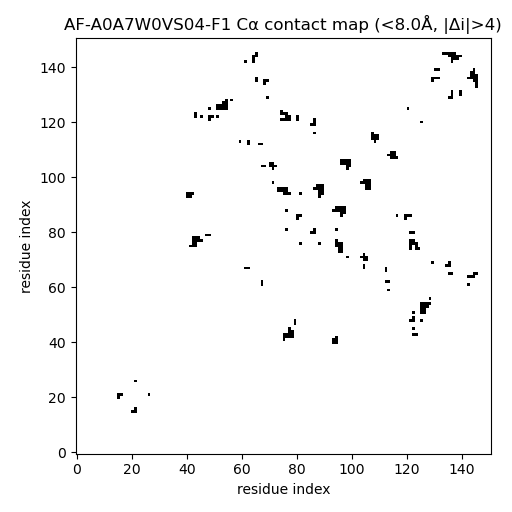2 SER A N 1
ATOM 570 C CA . SER A 1 72 ? -0.189 2.703 -5.476 1.00 92.94 72 SER A CA 1
ATOM 571 C C . SER A 1 72 ? -1.519 2.300 -4.852 1.00 92.94 72 SER A C 1
ATOM 573 O O . SER A 1 72 ? -2.345 3.171 -4.565 1.00 92.94 72 SER A O 1
ATOM 575 N N . PHE A 1 73 ? -1.745 1.000 -4.672 1.00 93.44 73 PHE A N 1
ATOM 576 C CA . PHE A 1 73 ? -3.003 0.500 -4.140 1.00 93.44 73 PHE A CA 1
ATOM 577 C C . PHE A 1 73 ? -3.127 0.783 -2.650 1.00 93.44 73 PHE A C 1
ATOM 579 O O . PHE A 1 73 ? -2.133 0.938 -1.941 1.00 93.44 73 PHE A O 1
ATOM 586 N N . ASP A 1 74 ? -4.372 0.825 -2.189 1.00 92.88 74 ASP A N 1
ATOM 587 C CA . ASP A 1 74 ? -4.668 0.879 -0.767 1.00 92.88 74 ASP A CA 1
ATOM 588 C C . ASP A 1 74 ? -4.326 -0.487 -0.162 1.00 92.88 74 ASP A C 1
ATOM 590 O O . ASP A 1 74 ? -4.832 -1.527 -0.597 1.00 92.88 74 ASP A O 1
ATOM 594 N N . VAL A 1 75 ? -3.427 -0.487 0.819 1.00 95.12 75 VAL A N 1
ATOM 595 C CA . VAL A 1 75 ? -2.967 -1.698 1.499 1.00 95.12 75 VAL A CA 1
ATOM 596 C C . VAL A 1 75 ? -3.316 -1.574 2.970 1.00 95.12 75 VAL A C 1
ATOM 598 O O . VAL A 1 75 ? -2.770 -0.728 3.674 1.00 95.12 75 VAL A O 1
ATOM 601 N N . LEU A 1 76 ? -4.217 -2.439 3.427 1.00 94.38 76 LEU A N 1
ATOM 602 C CA . LEU A 1 76 ? -4.541 -2.574 4.842 1.00 94.38 76 LEU A CA 1
ATOM 603 C C . LEU A 1 76 ? -3.560 -3.535 5.510 1.00 94.38 76 LEU A C 1
ATOM 605 O O . LEU A 1 76 ? -3.287 -4.626 4.996 1.00 94.38 76 LEU A O 1
ATOM 609 N N . LEU A 1 77 ? -3.054 -3.125 6.666 1.00 94.88 77 LEU A N 1
ATOM 610 C CA . LEU A 1 77 ? -2.215 -3.936 7.527 1.00 94.88 77 LEU A CA 1
ATOM 611 C C . LEU A 1 77 ? -3.064 -4.976 8.259 1.00 94.88 77 LEU A C 1
ATOM 613 O O . LEU A 1 77 ? -4.256 -4.788 8.516 1.00 94.88 77 LEU A O 1
ATOM 617 N N . SER A 1 78 ? -2.438 -6.101 8.577 1.00 93.44 78 SER A N 1
ATOM 618 C CA . SER A 1 78 ? -3.015 -7.114 9.455 1.00 93.44 78 SER A CA 1
ATOM 619 C C . SER A 1 78 ? -2.679 -6.853 10.924 1.00 93.44 78 SER A C 1
ATOM 621 O O . SER A 1 78 ? -1.743 -6.102 11.210 1.00 93.44 78 SER A O 1
ATOM 623 N N . PRO A 1 79 ? -3.376 -7.493 11.883 1.00 92.88 79 PRO A N 1
ATOM 624 C CA . PRO A 1 79 ? -2.981 -7.435 13.290 1.00 92.88 79 PRO A CA 1
ATOM 625 C C . PRO A 1 79 ? -1.511 -7.810 13.511 1.00 92.88 79 PRO A C 1
ATOM 627 O O . PRO A 1 79 ? -0.828 -7.175 14.308 1.00 92.88 79 PRO A O 1
ATOM 630 N N . GLN A 1 80 ? -1.011 -8.798 12.765 1.00 94.00 80 GLN A N 1
ATOM 631 C CA . GLN A 1 80 ? 0.378 -9.237 12.836 1.00 94.00 80 GLN A CA 1
ATOM 632 C C . GLN A 1 80 ? 1.354 -8.172 12.315 1.00 94.00 80 GLN A C 1
ATOM 634 O O . GLN A 1 80 ? 2.370 -7.918 12.955 1.00 94.00 80 GLN A O 1
ATOM 639 N N . ASP A 1 81 ? 1.031 -7.490 11.210 1.00 94.69 81 ASP A N 1
ATOM 640 C CA . ASP A 1 81 ? 1.850 -6.381 10.689 1.00 94.69 81 ASP A CA 1
ATOM 641 C C . ASP A 1 81 ? 2.009 -5.249 11.709 1.00 94.69 81 ASP A C 1
ATOM 643 O O . ASP A 1 81 ? 3.081 -4.659 11.836 1.00 94.69 81 ASP A O 1
ATOM 647 N N . VAL A 1 82 ? 0.937 -4.964 12.451 1.00 92.62 82 VAL A N 1
ATOM 648 C CA . VAL A 1 82 ? 0.927 -3.944 13.503 1.00 92.62 82 VAL A CA 1
ATOM 649 C C . VAL A 1 82 ? 1.702 -4.420 14.732 1.00 92.62 82 VAL A C 1
ATOM 651 O O . VAL A 1 82 ? 2.484 -3.652 15.288 1.00 92.62 82 VAL A O 1
ATOM 654 N N . ALA A 1 83 ? 1.506 -5.674 15.149 1.00 93.44 83 ALA A N 1
ATOM 655 C CA . ALA A 1 83 ? 2.125 -6.244 16.344 1.00 93.44 83 ALA A CA 1
ATOM 656 C C . ALA A 1 83 ? 3.648 -6.411 16.215 1.00 93.44 83 ALA A C 1
ATOM 658 O O . ALA A 1 83 ? 4.374 -6.152 17.171 1.00 93.44 83 ALA A O 1
ATOM 659 N N . GLU A 1 84 ? 4.139 -6.816 15.042 1.00 94.00 84 GLU A N 1
ATOM 660 C CA . GLU A 1 84 ? 5.577 -6.962 14.770 1.00 94.00 84 GLU A CA 1
ATOM 661 C C . GLU A 1 84 ? 6.304 -5.617 14.662 1.00 94.00 84 GLU A C 1
ATOM 663 O O . GLU A 1 84 ? 7.516 -5.536 14.878 1.00 94.00 84 GLU A O 1
ATOM 668 N N . GLY A 1 85 ? 5.569 -4.561 14.310 1.00 91.25 85 GLY A N 1
ATOM 669 C CA . GLY A 1 85 ? 6.132 -3.255 14.006 1.00 91.25 85 GLY A CA 1
ATOM 670 C C . GLY A 1 85 ? 7.022 -3.252 12.754 1.00 91.25 85 GLY A C 1
ATOM 671 O O . GLY A 1 85 ? 7.228 -4.250 12.063 1.00 91.25 85 GLY A O 1
ATOM 672 N N . GLY A 1 86 ? 7.559 -2.077 12.421 1.00 90.75 86 GLY A N 1
ATOM 673 C CA . GLY A 1 86 ? 8.424 -1.892 11.247 1.00 90.75 86 GLY A CA 1
ATOM 674 C C . GLY A 1 86 ? 7.688 -1.707 9.916 1.00 90.75 86 GLY A C 1
ATOM 675 O O . GLY A 1 86 ? 8.338 -1.409 8.917 1.00 90.75 86 GLY A O 1
ATOM 676 N N . VAL A 1 87 ? 6.357 -1.814 9.903 1.00 94.88 87 VAL A N 1
ATOM 677 C CA . VAL A 1 87 ? 5.512 -1.352 8.796 1.00 94.88 87 VAL A CA 1
ATOM 678 C C . VAL A 1 87 ? 4.815 -0.052 9.220 1.00 94.88 87 VAL A C 1
ATOM 680 O O . VAL A 1 87 ? 4.130 -0.044 10.246 1.00 94.88 87 VAL A O 1
ATOM 683 N N . PRO A 1 88 ? 4.988 1.060 8.486 1.00 94.31 88 PRO A N 1
ATOM 684 C CA . PRO A 1 88 ? 4.346 2.320 8.838 1.00 94.31 88 PRO A CA 1
ATOM 685 C C . PRO A 1 88 ? 2.841 2.275 8.536 1.00 94.31 88 PRO A C 1
ATOM 687 O O . PRO A 1 88 ? 2.399 1.563 7.636 1.00 94.31 88 PRO A O 1
ATOM 690 N N . TRP A 1 89 ? 2.054 3.068 9.259 1.00 93.88 89 TRP A N 1
ATOM 691 C CA . TRP A 1 89 ? 0.619 3.250 9.018 1.00 93.88 89 TRP A CA 1
ATOM 692 C C . TRP A 1 89 ? 0.186 4.678 9.358 1.00 93.88 89 TRP A C 1
ATOM 694 O O . TRP A 1 89 ? 0.896 5.385 10.078 1.00 93.88 89 TRP A O 1
ATOM 704 N N . VAL A 1 90 ? -0.951 5.120 8.814 1.00 87.75 90 VAL A N 1
ATOM 705 C CA . VAL A 1 90 ? -1.437 6.500 8.988 1.00 87.75 90 VAL A CA 1
ATOM 706 C C . VAL A 1 90 ? -2.431 6.608 10.145 1.00 87.75 90 VAL A C 1
ATOM 708 O O . VAL A 1 90 ? -3.345 5.801 10.265 1.00 87.75 90 VAL A O 1
ATOM 711 N N . LEU A 1 91 ? -2.271 7.614 11.008 1.00 84.31 91 LEU A N 1
ATOM 712 C CA . LEU A 1 91 ? -3.107 7.765 12.206 1.00 84.31 91 LEU A CA 1
ATOM 713 C C . LEU A 1 91 ? -4.573 8.102 11.882 1.00 84.31 91 LEU A C 1
ATOM 715 O O . LEU A 1 91 ? -5.478 7.620 12.556 1.00 84.31 91 LEU A O 1
ATOM 719 N N . ASP A 1 92 ? -4.800 8.921 10.855 1.00 84.38 92 ASP A N 1
ATOM 720 C CA . ASP A 1 92 ? -6.128 9.325 10.370 1.00 84.38 92 ASP A CA 1
ATOM 721 C C . ASP A 1 92 ? -6.855 8.198 9.619 1.00 84.38 92 ASP A C 1
ATOM 723 O O . ASP A 1 92 ? -8.084 8.190 9.538 1.00 84.38 92 ASP A O 1
ATOM 727 N N . LYS A 1 93 ? -6.099 7.217 9.118 1.00 85.75 93 LYS A N 1
ATOM 728 C CA . LYS A 1 93 ? -6.594 5.989 8.496 1.00 85.75 93 LYS A CA 1
ATOM 729 C C . LYS A 1 93 ? -5.927 4.774 9.134 1.00 85.75 93 LYS A C 1
ATOM 731 O O . LYS A 1 93 ? -4.995 4.209 8.550 1.00 85.75 93 LYS A O 1
ATOM 736 N N . PRO A 1 94 ? -6.381 4.380 10.338 1.00 86.38 94 PRO A N 1
ATOM 737 C CA . PRO A 1 94 ? -5.716 3.358 11.124 1.00 86.38 94 PRO A CA 1
ATOM 738 C C . PRO A 1 94 ? -5.427 2.109 10.300 1.00 86.38 94 PRO A C 1
ATOM 740 O O . PRO A 1 94 ? -6.327 1.547 9.675 1.00 86.38 94 PRO A O 1
ATOM 743 N N . TYR A 1 95 ? -4.161 1.691 10.334 1.00 91.75 95 TYR A N 1
ATOM 744 C CA . TYR A 1 95 ? -3.667 0.479 9.684 1.00 91.75 95 TYR A CA 1
ATOM 745 C C . TYR A 1 95 ? -3.709 0.492 8.148 1.00 91.75 95 TYR A C 1
ATOM 747 O O . TYR A 1 95 ? -3.576 -0.560 7.533 1.00 91.75 95 TYR A O 1
ATOM 755 N N . GLU A 1 96 ? -3.832 1.653 7.505 1.00 94.38 96 GLU A N 1
ATOM 756 C CA . GLU A 1 96 ? -3.518 1.808 6.079 1.00 94.38 96 GLU A CA 1
ATOM 757 C C . GLU A 1 96 ? -2.020 2.099 5.908 1.00 94.38 96 GLU A C 1
ATOM 759 O O . GLU A 1 96 ? -1.462 2.959 6.593 1.00 94.38 96 GLU A O 1
ATOM 764 N N . LEU A 1 97 ? -1.363 1.396 4.983 1.00 95.38 97 LEU A N 1
ATOM 765 C CA . LEU A 1 97 ? 0.021 1.659 4.592 1.00 95.38 97 LEU A CA 1
ATOM 766 C C . LEU A 1 97 ? 0.112 3.048 3.925 1.00 95.38 97 LEU A C 1
ATOM 768 O O . LEU A 1 97 ? -0.602 3.297 2.947 1.00 95.38 97 LEU A O 1
ATOM 772 N N . PRO A 1 98 ? 0.983 3.960 4.397 1.00 95.75 98 PRO A N 1
ATOM 773 C CA . PRO A 1 98 ? 1.070 5.304 3.853 1.00 95.75 98 PRO A CA 1
ATOM 774 C C . PRO A 1 98 ? 1.542 5.298 2.405 1.00 95.75 98 PRO A C 1
ATOM 776 O O . PRO A 1 98 ? 2.383 4.496 1.985 1.00 95.75 98 PRO A O 1
ATOM 779 N N . ARG A 1 99 ? 1.054 6.289 1.664 1.00 94.31 99 ARG A N 1
ATOM 780 C CA . ARG A 1 99 ? 1.568 6.646 0.345 1.00 94.31 99 ARG A CA 1
ATOM 781 C C . ARG A 1 99 ? 2.288 7.976 0.417 1.00 94.31 99 ARG A C 1
ATOM 783 O O . ARG A 1 99 ? 1.835 8.895 1.097 1.00 94.31 99 ARG A O 1
ATOM 790 N N . ASP A 1 100 ? 3.372 8.071 -0.332 1.00 93.00 100 ASP A N 1
ATOM 791 C CA . ASP A 1 100 ? 4.041 9.327 -0.594 1.00 93.00 100 ASP A CA 1
ATOM 792 C C . ASP A 1 100 ? 3.059 10.294 -1.293 1.00 93.00 100 ASP A C 1
ATOM 794 O O . ASP A 1 100 ? 2.383 9.913 -2.261 1.00 93.00 100 ASP A O 1
ATOM 798 N N . PRO A 1 101 ? 2.921 11.534 -0.799 1.00 90.44 101 PRO A N 1
ATOM 799 C CA . PRO A 1 101 ? 1.921 12.470 -1.300 1.00 90.44 101 PRO A CA 1
ATOM 800 C C . PRO A 1 101 ? 2.215 12.965 -2.722 1.00 90.44 101 PRO A C 1
ATOM 802 O O . PRO A 1 101 ? 1.281 13.370 -3.413 1.00 90.44 101 PRO A O 1
ATOM 805 N N . VAL A 1 102 ? 3.473 12.917 -3.173 1.00 90.25 102 VAL A N 1
ATOM 806 C CA . VAL A 1 102 ? 3.913 13.432 -4.478 1.00 90.25 102 VAL A CA 1
ATOM 807 C C . VAL A 1 102 ? 3.813 12.348 -5.549 1.00 90.25 102 VAL A C 1
ATOM 809 O O . VAL A 1 102 ? 3.183 12.536 -6.588 1.00 90.25 102 VAL A O 1
ATOM 812 N N . THR A 1 103 ? 4.421 11.193 -5.300 1.00 90.12 103 THR A N 1
ATOM 813 C CA . THR A 1 103 ? 4.496 10.067 -6.239 1.00 90.12 103 THR A CA 1
ATOM 814 C C . THR A 1 103 ? 3.251 9.186 -6.201 1.00 90.12 103 THR A C 1
ATOM 816 O O . THR A 1 103 ? 3.009 8.433 -7.146 1.00 90.12 103 THR A O 1
ATOM 819 N N . ARG A 1 104 ? 2.456 9.263 -5.120 1.00 90.94 104 ARG A N 1
ATOM 820 C CA . ARG A 1 104 ? 1.275 8.417 -4.859 1.00 90.94 104 ARG A CA 1
ATOM 821 C C . ARG A 1 104 ? 1.603 6.918 -4.790 1.00 90.94 104 ARG A C 1
ATOM 823 O O . ARG A 1 104 ? 0.704 6.080 -4.896 1.00 90.94 104 ARG A O 1
ATOM 830 N N . ARG A 1 105 ? 2.878 6.566 -4.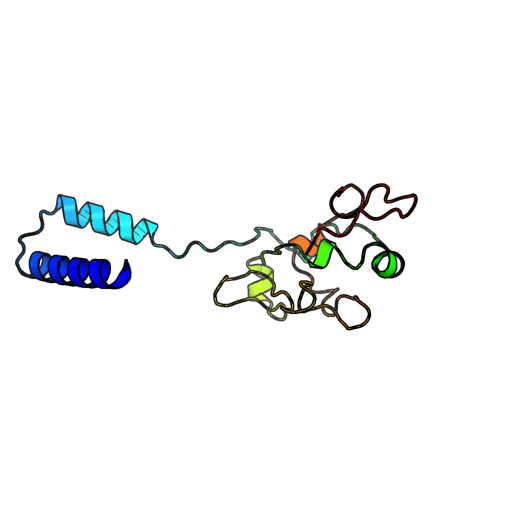609 1.00 94.06 105 ARG A N 1
ATOM 831 C CA . ARG A 1 105 ? 3.353 5.201 -4.346 1.00 94.06 105 ARG A CA 1
ATOM 832 C C . ARG A 1 105 ? 3.509 4.979 -2.845 1.00 94.06 105 ARG A C 1
ATOM 834 O O . ARG A 1 105 ? 3.516 5.924 -2.070 1.00 94.06 105 ARG A O 1
ATOM 841 N N . CYS A 1 106 ? 3.598 3.722 -2.437 1.00 95.31 106 CYS A N 1
ATOM 842 C CA . CYS A 1 106 ? 3.867 3.313 -1.065 1.00 95.31 106 CYS A CA 1
ATOM 843 C C . CYS A 1 106 ? 5.097 4.047 -0.514 1.00 95.31 106 CYS A C 1
ATOM 845 O O . CYS A 1 106 ? 6.123 4.112 -1.187 1.00 95.31 106 CYS A O 1
ATOM 847 N N . ALA A 1 107 ? 5.011 4.546 0.719 1.00 95.69 107 ALA A N 1
ATOM 848 C CA . ALA A 1 107 ? 6.108 5.265 1.369 1.00 95.69 107 ALA A CA 1
ATOM 849 C C . ALA A 1 107 ? 7.338 4.381 1.669 1.00 95.69 107 ALA A C 1
ATOM 851 O O . ALA A 1 107 ? 8.399 4.893 2.001 1.00 95.69 107 ALA A O 1
ATOM 852 N N . CYS A 1 108 ? 7.214 3.054 1.560 1.00 95.81 108 CYS A N 1
ATOM 853 C CA . CYS A 1 108 ? 8.325 2.107 1.700 1.00 95.81 108 CYS A CA 1
ATOM 854 C C . CYS A 1 108 ? 9.036 1.808 0.366 1.00 95.81 108 CYS A C 1
ATOM 856 O O . CYS A 1 108 ? 9.653 0.752 0.221 1.00 95.81 108 CYS A O 1
ATOM 858 N N . MET A 1 109 ? 8.879 2.672 -0.633 1.00 95.06 109 MET A N 1
ATOM 859 C CA . MET A 1 109 ? 9.556 2.576 -1.923 1.00 95.06 109 MET A CA 1
ATOM 860 C C . MET A 1 109 ? 10.811 3.450 -1.917 1.00 95.06 109 MET A C 1
ATOM 862 O O . MET A 1 109 ? 10.756 4.577 -1.431 1.00 95.06 109 MET A O 1
ATOM 866 N N . ASP A 1 110 ? 11.923 2.938 -2.441 1.00 93.75 110 ASP A N 1
ATOM 867 C CA . ASP A 1 110 ? 13.126 3.740 -2.676 1.00 93.75 110 ASP A CA 1
ATOM 868 C C . ASP A 1 110 ? 13.078 4.488 -4.020 1.00 93.75 110 ASP A C 1
ATOM 870 O O . ASP A 1 110 ? 12.175 4.297 -4.836 1.00 93.75 110 ASP A O 1
ATOM 874 N N . ASP A 1 111 ? 14.082 5.329 -4.272 1.00 89.88 111 ASP A N 1
ATOM 875 C CA . ASP A 1 111 ? 14.185 6.115 -5.509 1.00 89.88 111 ASP A CA 1
ATOM 876 C C . ASP A 1 111 ? 14.304 5.241 -6.774 1.00 89.88 111 ASP A C 1
ATOM 878 O O . ASP A 1 111 ? 13.968 5.681 -7.875 1.00 89.88 111 ASP A O 1
ATOM 882 N N . GLY A 1 112 ? 14.762 3.992 -6.632 1.00 87.25 112 GLY A N 1
ATOM 883 C CA . GLY A 1 112 ? 14.829 2.997 -7.705 1.00 87.25 112 GLY A CA 1
ATOM 884 C C . GLY A 1 112 ? 13.504 2.266 -7.951 1.00 87.25 112 GLY A C 1
ATOM 885 O O . GLY A 1 112 ? 13.400 1.478 -8.894 1.00 87.25 112 GLY A O 1
ATOM 886 N N . GLY A 1 113 ? 12.486 2.518 -7.126 1.00 89.12 113 GLY A N 1
ATOM 887 C CA . GLY A 1 113 ? 11.184 1.864 -7.174 1.00 89.12 113 GLY A CA 1
ATOM 888 C C . GLY A 1 113 ? 11.116 0.532 -6.421 1.00 89.12 113 GLY A C 1
ATOM 889 O O . GLY A 1 113 ? 10.071 -0.125 -6.448 1.00 89.12 113 GLY A O 1
ATOM 890 N N . ALA A 1 114 ? 12.194 0.110 -5.756 1.00 91.62 114 ALA A N 1
ATOM 891 C CA . ALA A 1 114 ? 12.241 -1.135 -5.001 1.00 91.62 114 ALA A CA 1
ATOM 892 C C . ALA A 1 114 ? 11.630 -0.972 -3.600 1.00 91.62 114 ALA A C 1
ATOM 894 O O . ALA A 1 114 ? 11.561 0.113 -3.027 1.00 91.62 114 ALA A O 1
ATOM 895 N N . CYS A 1 115 ? 11.132 -2.080 -3.046 1.00 93.94 115 CYS A N 1
ATOM 896 C CA . CYS A 1 115 ? 10.518 -2.091 -1.721 1.00 93.94 115 CYS A CA 1
ATOM 897 C C . CYS A 1 115 ? 11.590 -2.242 -0.636 1.00 93.94 115 CYS A C 1
ATOM 899 O O . CYS A 1 115 ? 12.251 -3.276 -0.564 1.00 93.94 115 CYS A O 1
ATOM 901 N N . THR A 1 116 ? 11.697 -1.264 0.262 1.00 95.62 116 THR A N 1
ATOM 902 C CA . THR A 1 116 ? 12.686 -1.255 1.356 1.00 95.62 116 THR A CA 1
ATOM 903 C C . THR A 1 116 ? 12.331 -2.194 2.511 1.00 95.62 116 THR A C 1
ATOM 905 O O . THR A 1 116 ? 13.176 -2.497 3.349 1.00 95.62 116 THR A O 1
ATOM 908 N N . ILE A 1 117 ? 11.092 -2.696 2.545 1.00 95.44 117 ILE A N 1
ATOM 909 C CA . ILE A 1 117 ? 10.592 -3.650 3.547 1.00 95.44 117 ILE A CA 1
ATOM 910 C C . ILE A 1 117 ? 10.210 -4.998 2.923 1.00 95.44 117 ILE A C 1
ATOM 912 O O . ILE A 1 117 ? 9.292 -5.654 3.412 1.00 95.44 117 ILE A O 1
ATOM 916 N N . TYR A 1 118 ? 10.866 -5.413 1.832 1.00 93.25 118 TYR A N 1
ATOM 917 C CA . TYR A 1 118 ? 10.453 -6.577 1.032 1.00 93.25 118 TYR A CA 1
ATOM 918 C C . TYR A 1 118 ? 10.196 -7.849 1.869 1.00 93.25 118 TYR A C 1
ATOM 920 O O . TYR A 1 118 ? 9.173 -8.515 1.688 1.00 93.25 118 TYR A O 1
ATOM 928 N N . ASP A 1 119 ? 11.052 -8.142 2.847 1.00 93.12 119 ASP A N 1
ATOM 929 C CA . ASP A 1 119 ? 10.904 -9.323 3.712 1.00 93.12 119 ASP A CA 1
ATOM 930 C C . ASP A 1 119 ? 9.769 -9.181 4.734 1.00 93.12 119 ASP A C 1
ATOM 932 O O . ASP A 1 119 ? 9.113 -10.160 5.095 1.00 93.12 119 ASP A O 1
ATOM 936 N N . LYS A 1 120 ? 9.480 -7.945 5.153 1.00 95.12 120 LYS A N 1
ATOM 937 C CA . LYS A 1 120 ? 8.444 -7.597 6.137 1.00 95.12 120 LYS A CA 1
ATOM 938 C C . LYS A 1 120 ? 7.126 -7.155 5.504 1.00 95.12 120 LYS A C 1
ATOM 940 O O . LYS A 1 120 ? 6.245 -6.690 6.228 1.00 95.12 120 LYS A O 1
ATOM 945 N N . ARG A 1 121 ? 6.992 -7.280 4.176 1.00 95.06 121 ARG A N 1
ATOM 946 C CA . ARG A 1 121 ? 5.816 -6.846 3.407 1.00 95.06 121 ARG A CA 1
ATOM 947 C C . ARG A 1 121 ? 4.513 -7.270 4.097 1.00 95.06 121 ARG A C 1
ATOM 949 O O . ARG A 1 121 ? 4.425 -8.423 4.529 1.00 95.06 121 ARG A O 1
ATOM 956 N N . PRO A 1 122 ? 3.494 -6.388 4.123 1.00 95.94 122 PRO A N 1
ATOM 957 C CA . PRO A 1 122 ? 2.171 -6.738 4.621 1.00 95.94 122 PRO A CA 1
ATOM 958 C C . PRO A 1 122 ? 1.622 -7.990 3.951 1.00 95.94 122 PRO A C 1
ATOM 960 O O . PRO A 1 122 ? 1.902 -8.231 2.771 1.00 95.94 122 PRO A O 1
ATOM 963 N N . GLY A 1 123 ? 0.766 -8.736 4.652 1.00 94.06 123 GLY A N 1
ATOM 964 C CA . GLY A 1 123 ? 0.169 -9.958 4.098 1.00 94.06 123 GLY A CA 1
ATOM 965 C C . GLY A 1 123 ? -0.534 -9.726 2.752 1.00 94.06 123 GLY A C 1
ATOM 966 O O . GLY A 1 123 ? -0.404 -10.527 1.828 1.00 94.06 123 GLY A O 1
ATOM 967 N N . ALA A 1 124 ? -1.182 -8.566 2.588 1.00 93.44 124 ALA A N 1
ATOM 968 C CA . ALA A 1 124 ? -1.787 -8.155 1.322 1.00 93.44 124 ALA A CA 1
ATOM 969 C C . ALA A 1 124 ? -0.762 -8.008 0.181 1.00 93.44 124 ALA A C 1
ATOM 971 O O . ALA A 1 124 ? -1.021 -8.483 -0.918 1.00 93.44 124 ALA A O 1
ATOM 972 N N . CYS A 1 125 ? 0.406 -7.411 0.435 1.00 95.06 125 CYS A N 1
ATOM 973 C CA . CYS A 1 125 ? 1.480 -7.286 -0.557 1.00 95.06 125 CYS A CA 1
ATOM 974 C C . CYS A 1 125 ? 2.150 -8.629 -0.862 1.00 95.06 125 CYS A C 1
ATOM 976 O O . CYS A 1 125 ? 2.606 -8.843 -1.982 1.00 95.06 125 CYS A O 1
ATOM 978 N N . ARG A 1 126 ? 2.244 -9.518 0.132 1.00 94.50 126 ARG A N 1
ATOM 979 C CA . ARG A 1 126 ? 2.893 -10.824 -0.009 1.00 94.50 126 ARG A CA 1
ATOM 980 C C . ARG A 1 126 ? 2.104 -11.763 -0.914 1.00 94.50 126 ARG A C 1
ATOM 982 O O . ARG A 1 126 ? 2.717 -12.355 -1.792 1.00 94.50 126 ARG A O 1
ATOM 989 N N . ARG A 1 127 ? 0.779 -11.845 -0.739 1.00 93.62 127 ARG A N 1
ATOM 990 C CA . ARG A 1 127 ? -0.110 -12.705 -1.546 1.00 93.62 127 ARG A CA 1
ATOM 991 C C . ARG A 1 127 ? -0.459 -12.141 -2.924 1.00 93.62 127 ARG A C 1
ATOM 993 O O . ARG A 1 127 ? -1.130 -12.805 -3.706 1.00 93.62 127 ARG A O 1
ATOM 1000 N N . TYR A 1 128 ? -0.150 -10.869 -3.167 1.00 94.88 128 TYR A N 1
ATOM 1001 C CA . TYR A 1 128 ? -0.641 -10.175 -4.348 1.00 94.88 128 TYR A CA 1
ATOM 1002 C C . TYR A 1 128 ? 0.127 -10.603 -5.600 1.00 94.88 128 TYR A C 1
ATOM 1004 O O . TYR A 1 128 ? 1.350 -10.485 -5.669 1.00 94.88 128 TYR A O 1
ATOM 1012 N N . ASP A 1 129 ? -0.626 -11.042 -6.603 1.00 96.00 129 ASP A N 1
ATOM 1013 C CA . ASP A 1 129 ? -0.134 -11.430 -7.915 1.00 96.00 129 ASP A CA 1
ATOM 1014 C C . ASP A 1 129 ? -0.649 -10.447 -8.969 1.00 96.00 129 ASP A C 1
ATOM 1016 O O . ASP A 1 129 ? -1.856 -10.275 -9.134 1.00 96.00 129 ASP A O 1
ATOM 1020 N N . CYS A 1 130 ? 0.264 -9.780 -9.676 1.00 95.69 130 CYS A N 1
ATOM 1021 C CA . CYS A 1 130 ? -0.115 -8.799 -10.689 1.00 95.69 130 CYS A CA 1
ATOM 1022 C C . CYS A 1 130 ? -0.389 -9.398 -12.071 1.00 95.69 130 CYS A C 1
ATOM 1024 O O . CYS A 1 130 ? -0.883 -8.662 -12.917 1.00 95.69 130 CYS A O 1
ATOM 1026 N N . ARG A 1 131 ? -0.069 -10.675 -12.329 1.00 96.56 131 ARG A N 1
ATOM 1027 C CA . ARG A 1 131 ? -0.076 -11.270 -13.683 1.00 96.56 131 ARG A CA 1
ATOM 1028 C C . ARG A 1 131 ? -1.400 -11.101 -14.421 1.00 96.56 131 ARG A C 1
ATOM 1030 O O . ARG A 1 131 ? -1.399 -10.738 -15.591 1.00 96.56 131 ARG A O 1
ATOM 1037 N N . GLU A 1 132 ? -2.496 -11.281 -13.696 1.00 94.62 132 GLU A N 1
ATOM 1038 C CA . GLU A 1 132 ? -3.863 -11.199 -14.220 1.00 94.62 132 GLU A CA 1
ATOM 1039 C C . GLU A 1 132 ? -4.555 -9.864 -13.876 1.00 94.62 132 GLU A C 1
ATOM 1041 O O . GLU A 1 132 ? -5.741 -9.673 -14.146 1.00 94.62 132 GLU A O 1
ATOM 1046 N N . ASP A 1 133 ? -3.845 -8.918 -13.248 1.00 95.62 133 ASP A N 1
ATOM 1047 C CA . ASP A 1 133 ? -4.428 -7.637 -12.853 1.00 95.62 133 ASP A CA 1
ATOM 1048 C C . ASP A 1 133 ? -4.368 -6.634 -14.008 1.00 95.62 133 ASP A C 1
ATOM 1050 O O . ASP A 1 133 ? -3.338 -6.006 -14.272 1.00 95.62 133 ASP A O 1
ATOM 1054 N N . GLN A 1 134 ? -5.517 -6.430 -14.652 1.00 94.19 134 GLN A N 1
ATOM 1055 C CA . GLN A 1 134 ? -5.683 -5.506 -15.780 1.00 94.19 134 GLN A CA 1
ATOM 1056 C C . GLN A 1 134 ? -5.417 -4.038 -15.426 1.00 94.19 134 GLN A C 1
ATOM 1058 O O . GLN A 1 134 ? -5.203 -3.209 -16.309 1.00 94.19 134 GLN A O 1
ATOM 1063 N N . ARG A 1 135 ? -5.387 -3.689 -14.133 1.00 94.00 135 ARG A N 1
ATOM 1064 C CA . ARG A 1 135 ? -4.949 -2.357 -13.693 1.00 94.00 135 ARG A CA 1
ATOM 1065 C C . ARG A 1 135 ? -3.441 -2.190 -13.846 1.00 94.00 135 ARG A C 1
ATOM 1067 O O . ARG A 1 135 ? -2.973 -1.054 -13.854 1.00 94.00 135 ARG A O 1
ATOM 1074 N N . VAL A 1 136 ? -2.684 -3.289 -13.921 1.00 95.69 136 VAL A N 1
ATOM 1075 C CA . VAL A 1 136 ? -1.217 -3.327 -14.011 1.00 95.69 136 VAL A CA 1
ATOM 1076 C C . VAL A 1 136 ? -0.738 -3.715 -15.407 1.00 95.69 136 VAL A C 1
ATOM 1078 O O . VAL A 1 136 ? 0.149 -3.037 -15.930 1.00 95.69 136 VAL A O 1
ATOM 1081 N N . TRP A 1 137 ? -1.321 -4.744 -16.023 1.00 96.69 137 TRP A N 1
ATOM 1082 C CA . TRP A 1 137 ? -0.874 -5.293 -17.307 1.00 96.69 137 TRP A CA 1
ATOM 1083 C C . TRP A 1 137 ? -2.025 -5.434 -18.302 1.00 96.69 137 TRP A C 1
ATOM 1085 O O . TRP A 1 137 ? -3.102 -5.893 -17.944 1.00 96.69 137 TRP A O 1
ATOM 1095 N N . ILE A 1 138 ? -1.775 -5.080 -19.565 1.00 97.31 138 ILE A N 1
ATOM 1096 C CA . ILE A 1 138 ? -2.605 -5.542 -20.690 1.00 97.31 138 ILE A CA 1
ATOM 1097 C C . ILE A 1 138 ? -2.201 -6.978 -21.032 1.00 97.31 138 ILE A C 1
ATOM 1099 O O . ILE A 1 138 ? -3.055 -7.832 -21.240 1.00 97.31 138 ILE A O 1
ATOM 1103 N N . ASP A 1 139 ? -0.890 -7.228 -21.063 1.00 96.94 139 ASP A N 1
ATOM 1104 C CA . ASP A 1 139 ? -0.301 -8.546 -21.274 1.00 96.94 139 ASP A CA 1
ATOM 1105 C C . ASP A 1 139 ? 0.990 -8.657 -20.452 1.00 96.94 139 ASP A C 1
ATOM 1107 O O . ASP A 1 139 ? 2.001 -8.009 -20.743 1.00 96.94 139 ASP A O 1
ATOM 1111 N N . PHE A 1 140 ? 0.955 -9.474 -19.398 1.00 96.69 140 PHE A N 1
ATOM 1112 C CA . PHE A 1 140 ? 2.105 -9.702 -18.523 1.00 96.69 140 PHE A CA 1
ATOM 1113 C C . PHE A 1 140 ? 3.264 -10.402 -19.245 1.00 96.69 140 PHE A C 1
ATOM 1115 O O . PHE A 1 140 ? 4.431 -10.082 -19.003 1.00 96.69 140 PHE A O 1
ATOM 1122 N N . THR A 1 141 ? 2.959 -11.343 -20.142 1.00 96.12 141 THR A N 1
ATOM 1123 C CA . THR A 1 141 ? 3.962 -12.167 -20.831 1.00 96.12 141 THR A CA 1
ATOM 1124 C C . THR A 1 141 ? 4.682 -11.350 -21.897 1.00 96.12 141 THR A C 1
ATOM 1126 O O . THR A 1 141 ? 5.913 -11.357 -21.951 1.00 96.12 141 THR A O 1
ATOM 1129 N N . ALA A 1 142 ? 3.935 -10.572 -22.684 1.00 97.00 142 ALA A N 1
ATOM 1130 C CA . ALA A 1 142 ? 4.484 -9.632 -23.662 1.00 97.00 142 ALA A CA 1
ATOM 1131 C C . ALA A 1 142 ? 5.072 -8.359 -23.022 1.00 97.00 142 ALA A C 1
ATOM 1133 O O . ALA A 1 142 ? 5.620 -7.513 -23.727 1.00 97.00 142 ALA A O 1
ATOM 1134 N N . ARG A 1 143 ? 4.993 -8.230 -21.689 1.00 96.62 143 ARG A N 1
ATOM 1135 C CA . ARG A 1 143 ? 5.481 -7.086 -20.904 1.00 96.62 143 ARG A CA 1
ATOM 1136 C C . ARG A 1 143 ? 4.835 -5.755 -21.304 1.00 96.62 143 ARG A C 1
ATOM 1138 O O . ARG A 1 143 ? 5.495 -4.716 -21.297 1.00 96.62 143 ARG A O 1
ATOM 1145 N N . ILE A 1 144 ? 3.543 -5.782 -21.625 1.00 96.88 144 ILE A N 1
ATOM 1146 C CA . ILE A 1 144 ? 2.757 -4.609 -22.019 1.00 96.88 144 ILE A CA 1
ATOM 1147 C C . ILE A 1 144 ? 1.973 -4.113 -20.792 1.00 96.88 144 ILE A C 1
ATOM 1149 O O . ILE A 1 144 ? 0.968 -4.730 -20.415 1.00 96.88 144 ILE A O 1
ATOM 1153 N N . PRO A 1 145 ? 2.412 -3.026 -20.130 1.00 96.44 145 PRO A N 1
ATOM 1154 C CA . PRO A 1 145 ? 1.724 -2.495 -18.960 1.00 96.44 145 PRO A CA 1
ATOM 1155 C C . PRO A 1 145 ? 0.408 -1.811 -19.349 1.00 96.44 145 PRO A C 1
ATOM 1157 O O . PRO A 1 145 ? 0.252 -1.290 -20.454 1.00 96.44 145 PRO A O 1
ATOM 1160 N N . ALA A 1 146 ? -0.528 -1.753 -18.405 1.00 94.94 146 ALA A N 1
ATOM 1161 C CA . ALA A 1 146 ? -1.726 -0.934 -18.534 1.00 94.94 146 ALA A CA 1
ATOM 1162 C C . ALA A 1 146 ? -1.364 0.567 -18.597 1.00 94.94 146 ALA A C 1
ATOM 1164 O O . ALA A 1 146 ? -0.419 0.998 -17.918 1.00 94.94 146 ALA A O 1
ATOM 1165 N N . PRO A 1 147 ? -2.115 1.401 -19.343 1.00 90.38 147 PRO A N 1
ATOM 1166 C CA . PRO A 1 147 ? -1.912 2.849 -19.363 1.00 90.38 147 PRO A CA 1
ATOM 1167 C C . PRO A 1 147 ? -1.949 3.429 -17.945 1.00 90.38 147 PRO A C 1
ATOM 1169 O O . PRO A 1 147 ? -2.691 2.943 -17.090 1.00 90.38 147 PRO A O 1
ATOM 1172 N N . MET A 1 148 ? -1.120 4.433 -17.644 1.00 82.19 148 MET A N 1
ATOM 1173 C CA . MET A 1 148 ? -1.229 5.162 -16.369 1.00 82.19 148 MET A CA 1
ATOM 1174 C C . MET A 1 148 ? -2.601 5.848 -16.296 1.00 82.19 148 MET A C 1
ATOM 1176 O O . MET A 1 148 ? -2.942 6.530 -17.260 1.00 82.19 148 MET A O 1
ATOM 1180 N N . PRO A 1 149 ? -3.393 5.670 -15.215 1.00 74.31 149 PRO A N 1
ATOM 1181 C CA . PRO A 1 149 ? -4.605 6.455 -15.046 1.00 74.31 149 PRO A CA 1
ATOM 1182 C C . PRO A 1 149 ? -4.249 7.940 -15.082 1.00 74.31 149 PRO A C 1
ATOM 1184 O O . PRO A 1 149 ? -3.193 8.342 -14.579 1.00 74.31 149 PRO A O 1
ATOM 1187 N N . GLU A 1 150 ? -5.121 8.725 -15.709 1.00 70.69 150 GLU A N 1
ATOM 1188 C CA . GLU A 1 150 ? -5.007 10.180 -15.711 1.00 70.69 150 GLU A CA 1
ATOM 1189 C C . GLU A 1 150 ? -4.979 10.678 -14.260 1.00 70.69 150 GLU A C 1
ATOM 1191 O O . GLU A 1 150 ? -5.672 10.139 -13.392 1.00 70.69 150 GLU A O 1
ATOM 1196 N N . ARG A 1 151 ? -4.071 11.620 -13.995 1.00 57.84 151 ARG A N 1
ATOM 1197 C CA . ARG A 1 151 ? -3.755 12.113 -12.651 1.00 57.84 151 ARG A CA 1
ATOM 1198 C C . ARG A 1 151 ? -4.816 13.066 -12.129 1.00 57.84 151 ARG A C 1
ATOM 1200 O O . ARG A 1 151 ? -5.264 13.916 -12.927 1.00 57.84 151 ARG A O 1
#

Secondary structure (DSSP, 8-state):
-HHHHHHHHHHHHHHHHHTT-S-HHHHHHHHHHHHHTS--------S-STTSPPP---HHHHHHHH-SGGGGS--BPPHHHHHH--S---SSSTTBPPB-TTT-SBTTB-TTS-BTTGGG--HHHHS---TT-TTTEEETTTTEEPPPPP-

Mean predicted aligned error: 10.3 Å

Radius of gyration: 22.81 Å; Cα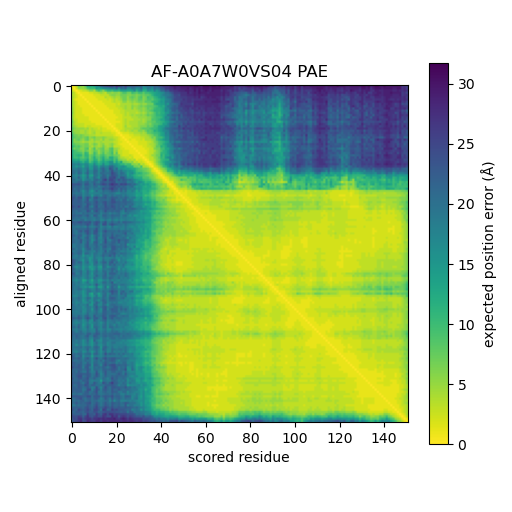 contacts (8 Å, |Δi|>4): 157; chains: 1; bounding box: 52×43×58 Å

pLDDT: mean 87.69, std 10.52, range [44.22, 97.31]

Foldseek 3Di:
DPVVVVVVVVVVVVVCVVVVVDDPVVVVVVVVVVVVVPPDADADDDPDLLPAAADPDPCLVQCVLLVLQVQLDWDAAHPVLVVVDPQDDDPVRPRTQDADPPSSGGPQADPSRDGVCVVSDGSCNRNDDCQPPLCRAPHVVVSHTHDDPDD

Solvent-accessible surface area (backbone atoms only — not comparable to full-atom values): 9184 Å² total; per-residue (Å²): 125,65,67,65,56,51,54,54,50,51,55,50,51,51,56,34,50,76,69,62,72,56,56,67,74,55,54,56,50,49,54,50,52,58,64,66,62,52,82,86,78,56,64,40,89,70,95,55,55,86,77,47,68,56,65,94,65,73,51,81,84,38,32,87,66,45,67,45,46,78,43,49,56,91,43,46,30,22,69,63,44,62,72,71,47,95,60,71,55,33,84,96,45,59,40,28,49,46,53,34,86,86,82,48,30,36,60,55,45,46,98,87,63,46,62,77,46,64,92,72,47,40,47,62,66,37,52,52,66,60,68,84,33,62,84,42,19,76,35,54,88,82,64,37,46,33,77,80,76,86,130

Sequence (151 aa):
MSDEVSRRFESLLDALIERGEVPQRFKDHLARIQADEKPRVHLAIYADKYELESPDIDCASRIPLCGARCCSFDVLLSPQDVAEGGVPWVLDKPYELPRDPVTRRCACMDDGGACTIYDKRPGACRRYDCREDQRVWIDFTARIPAPMPER